Protein AF-A0A849S3U3-F1 (afdb_monomer_lite)

Foldseek 3Di:
DDDDDDDADDDPNDDDDDPPDDPPDDDDDDDDDPDPDPPVPVVVVVLVVVPVVDPPDDSVVPPPPDPPPPVVVVVPPDD

Secondary structure (DSSP, 8-state):
----------BTTBPPPPTTSPTT---------SS------HHHHHHHHHHHHSTT--GGGGS----TTSGGGTTTS--

Sequence (79 aa):
MLAIEFEATAHNHIIRIPDNIPDGVLMRVLLLVNDPVEIQNPSHDLKNLLTEVAEGLEESDFERIHNFGREQQIARMGH

Structure (mmCIF, N/CA/C/O backbone):
data_AF-A0A849S3U3-F1
#
_entry.id   AF-A0A849S3U3-F1
#
loop_
_atom_site.group_PDB
_atom_site.id
_atom_site.type_symbol
_atom_site.label_atom_id
_atom_site.label_alt_id
_atom_site.label_comp_id
_atom_site.label_asym_id
_atom_site.label_entity_id
_atom_site.label_seq_id
_atom_site.pdbx_PDB_ins_code
_atom_site.Cartn_x
_atom_site.Cartn_y
_atom_site.Cartn_z
_atom_site.occupancy
_atom_site.B_iso_or_equiv
_atom_site.auth_seq_id
_atom_site.auth_comp_id
_atom_site.auth_asym_id
_atom_site.auth_atom_id
_atom_site.pdbx_PDB_model_num
ATOM 1 N N . MET A 1 1 ? 15.966 -19.531 0.560 1.00 58.03 1 MET A N 1
ATOM 2 C CA . MET A 1 1 ? 14.984 -18.439 0.708 1.00 58.03 1 MET A CA 1
ATOM 3 C C . MET A 1 1 ? 14.540 -18.060 -0.693 1.00 58.03 1 MET A C 1
ATOM 5 O O . MET A 1 1 ? 15.406 -17.772 -1.506 1.00 58.03 1 MET A O 1
ATOM 9 N N . LEU A 1 2 ? 13.251 -18.195 -1.004 1.00 65.50 2 LEU A N 1
ATOM 10 C CA . LEU A 1 2 ? 12.685 -17.863 -2.315 1.00 65.50 2 LEU A CA 1
ATOM 11 C C . LEU A 1 2 ? 11.930 -16.543 -2.167 1.00 65.50 2 LEU A C 1
ATOM 13 O O . LEU A 1 2 ? 11.076 -16.434 -1.292 1.00 65.50 2 LEU A O 1
ATOM 17 N N . ALA A 1 3 ? 12.285 -15.555 -2.981 1.00 70.06 3 ALA A N 1
ATOM 18 C CA . ALA A 1 3 ? 11.610 -14.268 -3.051 1.00 70.06 3 ALA A CA 1
ATOM 19 C C . ALA A 1 3 ? 11.091 -14.085 -4.477 1.00 70.06 3 ALA A C 1
ATOM 21 O O . ALA A 1 3 ? 11.794 -14.402 -5.437 1.00 70.06 3 ALA A O 1
ATOM 22 N N . ILE A 1 4 ? 9.851 -13.621 -4.596 1.00 73.56 4 ILE A N 1
ATOM 23 C CA . ILE A 1 4 ? 9.243 -13.257 -5.872 1.00 73.56 4 ILE A CA 1
ATOM 24 C C . ILE A 1 4 ? 9.171 -11.737 -5.883 1.00 73.56 4 ILE A C 1
ATOM 26 O O . ILE A 1 4 ? 8.558 -11.142 -4.998 1.00 73.56 4 ILE A O 1
ATOM 30 N N . GLU A 1 5 ? 9.810 -11.128 -6.873 1.00 80.81 5 GLU A N 1
ATOM 31 C CA . GLU A 1 5 ? 9.725 -9.697 -7.133 1.00 80.81 5 GLU A CA 1
ATOM 32 C C . GLU A 1 5 ? 8.882 -9.493 -8.384 1.00 80.81 5 GLU A C 1
ATOM 34 O O . GLU A 1 5 ? 9.069 -10.176 -9.393 1.00 80.81 5 GLU A O 1
ATOM 39 N N . PHE A 1 6 ? 7.927 -8.577 -8.309 1.00 80.06 6 PHE A N 1
ATOM 40 C CA . PHE A 1 6 ? 7.131 -8.191 -9.458 1.00 80.06 6 PHE A CA 1
ATOM 41 C C . PHE A 1 6 ? 6.870 -6.692 -9.417 1.00 80.06 6 PHE A C 1
ATOM 43 O O . PHE A 1 6 ? 6.727 -6.094 -8.350 1.00 80.06 6 PHE A O 1
ATOM 50 N N . GLU A 1 7 ? 6.816 -6.099 -10.602 1.00 82.25 7 GLU A N 1
ATOM 51 C CA . GLU A 1 7 ? 6.474 -4.700 -10.799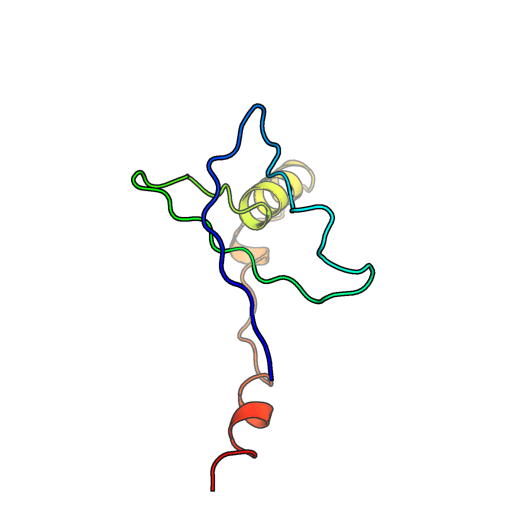 1.00 82.25 7 GLU A CA 1
ATOM 52 C C . GLU A 1 7 ? 5.025 -4.613 -11.275 1.00 82.25 7 GLU A C 1
ATOM 54 O O . GLU A 1 7 ? 4.598 -5.368 -12.152 1.00 82.25 7 GLU A O 1
ATOM 59 N N . ALA A 1 8 ? 4.251 -3.713 -10.675 1.00 83.06 8 ALA A N 1
ATOM 60 C CA . ALA A 1 8 ? 2.855 -3.512 -11.024 1.00 83.06 8 ALA A CA 1
ATOM 61 C C . ALA A 1 8 ? 2.512 -2.024 -11.005 1.00 83.06 8 ALA A C 1
ATOM 63 O O . ALA A 1 8 ? 2.831 -1.307 -10.056 1.00 83.06 8 ALA A O 1
ATOM 64 N N . THR A 1 9 ? 1.805 -1.567 -12.037 1.00 83.06 9 THR A N 1
ATOM 65 C CA . THR A 1 9 ? 1.206 -0.232 -12.053 1.00 83.06 9 THR A CA 1
ATOM 66 C C . THR A 1 9 ? -0.128 -0.278 -11.319 1.00 83.06 9 THR A C 1
ATOM 68 O O . THR A 1 9 ? -0.998 -1.088 -11.646 1.00 83.06 9 THR A O 1
ATOM 71 N N . ALA A 1 10 ? -0.304 0.595 -10.328 1.00 81.25 10 ALA A N 1
ATOM 72 C CA . ALA A 1 10 ? -1.574 0.705 -9.627 1.00 81.25 10 ALA A CA 1
ATOM 73 C C . ALA A 1 10 ? -2.675 1.190 -10.585 1.00 81.25 10 ALA A C 1
ATOM 75 O O . ALA A 1 10 ? -2.486 2.144 -11.339 1.00 81.25 10 ALA A O 1
ATOM 76 N N . HIS A 1 11 ? -3.848 0.562 -10.522 1.00 84.69 11 HIS A N 1
ATOM 77 C CA . HIS A 1 11 ? -5.040 1.002 -11.244 1.00 84.69 11 HIS A CA 1
ATOM 78 C C . HIS A 1 11 ? -6.172 1.214 -10.241 1.00 84.69 11 HIS A C 1
ATOM 80 O O . HIS A 1 11 ? -6.449 0.331 -9.432 1.00 84.69 11 HIS A O 1
ATOM 86 N N . ASN A 1 12 ? -6.805 2.392 -10.260 1.00 86.19 12 ASN A N 1
ATOM 87 C CA . ASN A 1 12 ? -7.809 2.802 -9.268 1.00 86.19 12 ASN A CA 1
ATOM 88 C C . ASN A 1 12 ? -7.340 2.620 -7.810 1.00 86.19 12 ASN A C 1
ATOM 90 O O . ASN A 1 12 ? -8.111 2.169 -6.970 1.00 86.19 12 ASN A O 1
ATOM 94 N N . HIS A 1 13 ? -6.082 2.966 -7.509 1.00 81.12 13 HIS A N 1
ATOM 95 C CA . HIS A 1 13 ? -5.470 2.822 -6.175 1.00 81.12 13 HIS A CA 1
ATOM 96 C C . HIS A 1 13 ? -5.343 1.369 -5.678 1.00 81.12 13 HIS A C 1
ATOM 98 O O . HIS A 1 13 ? -5.165 1.135 -4.486 1.00 81.12 13 HIS A O 1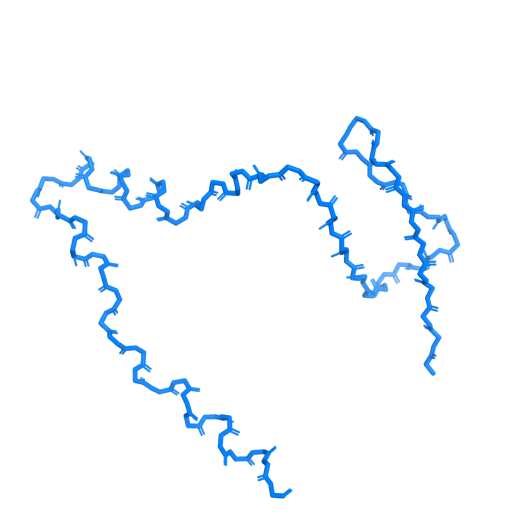
ATOM 104 N N . ILE A 1 14 ? -5.415 0.386 -6.581 1.00 82.69 14 ILE A N 1
ATOM 105 C CA . ILE A 1 14 ? -5.304 -1.037 -6.254 1.00 82.69 14 ILE A CA 1
ATOM 106 C C . ILE A 1 14 ? -4.083 -1.627 -6.962 1.00 82.69 14 ILE A C 1
ATOM 108 O O . ILE A 1 14 ? -3.923 -1.482 -8.177 1.00 82.69 14 ILE A O 1
ATOM 112 N N . ILE A 1 15 ? -3.251 -2.336 -6.196 1.00 84.56 15 ILE A N 1
ATOM 113 C CA . ILE A 1 15 ? -2.205 -3.222 -6.715 1.00 84.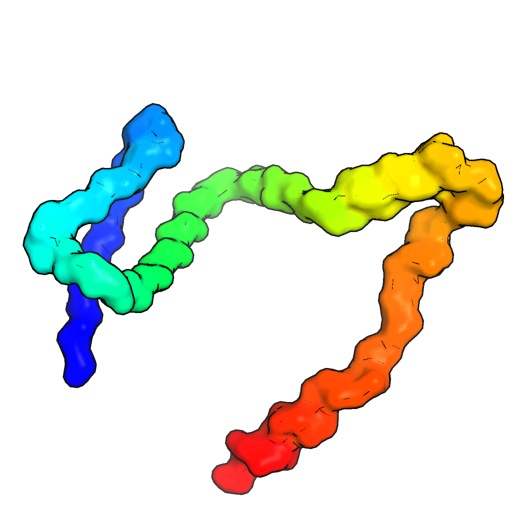56 15 ILE A CA 1
ATOM 114 C C . ILE A 1 15 ? -2.735 -4.649 -6.611 1.00 84.56 15 ILE A C 1
ATOM 116 O O . ILE A 1 15 ? -3.061 -5.120 -5.522 1.00 84.56 15 ILE A O 1
ATOM 120 N N . ARG A 1 16 ? -2.865 -5.327 -7.752 1.00 84.75 16 ARG A N 1
ATOM 121 C CA . ARG A 1 16 ? -3.329 -6.715 -7.788 1.00 84.75 16 ARG A CA 1
ATOM 122 C C . ARG A 1 16 ? -2.158 -7.646 -7.528 1.00 84.75 16 ARG A C 1
ATOM 124 O O . ARG A 1 16 ? -1.181 -7.639 -8.271 1.00 84.75 16 ARG A O 1
ATOM 131 N N . ILE A 1 17 ? -2.289 -8.437 -6.476 1.00 84.44 17 ILE A N 1
ATOM 132 C CA . ILE A 1 17 ? -1.336 -9.482 -6.129 1.00 84.44 17 ILE A CA 1
ATOM 133 C C . ILE A 1 17 ? -1.751 -10.762 -6.867 1.00 84.44 17 ILE A C 1
ATOM 135 O O . ILE A 1 17 ? -2.947 -11.048 -6.914 1.00 84.44 17 ILE A O 1
ATOM 139 N N . PRO A 1 18 ? -0.816 -11.514 -7.469 1.00 84.75 18 PRO A N 1
ATOM 140 C CA . PRO A 1 18 ? -1.139 -12.778 -8.123 1.00 84.75 18 PRO A CA 1
ATOM 141 C C . PRO A 1 18 ? -1.743 -13.819 -7.163 1.00 84.75 18 PRO A C 1
ATOM 143 O O . PRO A 1 18 ? -1.250 -14.000 -6.051 1.00 84.75 18 PRO A O 1
ATOM 146 N N . ASP A 1 19 ? -2.744 -14.571 -7.631 1.00 85.56 19 ASP A N 1
ATOM 147 C CA . ASP A 1 19 ? -3.476 -15.577 -6.832 1.00 85.56 19 ASP A CA 1
ATOM 148 C C . ASP A 1 19 ? -2.616 -16.776 -6.391 1.00 85.56 19 ASP A C 1
ATOM 150 O O . ASP A 1 19 ? -3.034 -17.599 -5.581 1.00 85.56 19 ASP A O 1
ATOM 154 N N . ASN A 1 20 ? -1.410 -16.914 -6.943 1.00 84.94 20 ASN A N 1
ATOM 155 C CA . ASN A 1 20 ? -0.475 -17.974 -6.578 1.00 84.94 20 ASN A CA 1
ATOM 156 C C . ASN A 1 20 ? 0.343 -17.652 -5.315 1.00 84.94 20 ASN A C 1
ATOM 158 O O . ASN A 1 20 ? 1.129 -18.502 -4.890 1.00 84.94 20 ASN A O 1
ATOM 162 N N . ILE A 1 21 ? 0.195 -16.456 -4.731 1.00 83.81 21 ILE A N 1
ATOM 163 C CA . ILE A 1 21 ? 0.856 -16.087 -3.478 1.00 83.81 21 ILE A CA 1
ATOM 164 C C . ILE A 1 21 ? 0.012 -16.592 -2.295 1.00 83.81 21 ILE A C 1
ATOM 166 O O . ILE A 1 21 ? -1.135 -16.175 -2.157 1.00 83.81 21 ILE A O 1
ATOM 170 N N . PRO A 1 22 ? 0.556 -17.473 -1.431 1.00 85.12 22 PRO A N 1
ATOM 171 C CA . PRO A 1 22 ? -0.168 -17.985 -0.272 1.00 85.12 22 PRO A CA 1
ATOM 172 C C . PRO A 1 22 ? -0.511 -16.903 0.757 1.00 85.12 22 PRO A C 1
ATOM 174 O O . PRO A 1 22 ? 0.218 -15.921 0.923 1.00 85.12 22 PRO A O 1
ATOM 177 N N . ASP A 1 23 ? -1.561 -17.156 1.533 1.00 84.88 23 ASP A N 1
ATOM 178 C CA . ASP A 1 23 ? -1.905 -16.331 2.688 1.00 84.88 23 ASP A CA 1
ATOM 179 C C . ASP A 1 23 ? -0.799 -16.348 3.754 1.00 84.88 23 ASP A C 1
ATOM 181 O O . ASP A 1 23 ? -0.106 -17.346 3.969 1.00 84.88 23 ASP A O 1
ATOM 185 N N . GLY A 1 24 ? -0.649 -15.225 4.461 1.00 84.00 24 GLY A N 1
ATOM 186 C CA . GLY A 1 24 ? 0.317 -15.083 5.556 1.00 84.00 24 GLY A CA 1
ATOM 187 C C . GLY A 1 24 ? 1.762 -14.819 5.117 1.00 84.00 24 GLY A C 1
ATOM 188 O O . GLY A 1 24 ? 2.656 -14.780 5.963 1.00 84.00 24 GLY A O 1
ATOM 189 N N . VAL A 1 25 ? 2.013 -14.611 3.821 1.00 84.25 25 VAL A N 1
ATOM 190 C CA . VAL A 1 25 ? 3.341 -14.248 3.307 1.00 84.25 25 VAL A CA 1
ATOM 191 C C . VAL A 1 25 ? 3.675 -12.788 3.629 1.00 84.25 25 VAL A C 1
ATOM 193 O O . VAL A 1 25 ? 2.872 -11.880 3.421 1.00 84.25 25 VAL A O 1
ATOM 196 N N . LEU A 1 26 ? 4.899 -12.555 4.112 1.00 82.62 26 LEU A N 1
ATOM 197 C CA . LEU A 1 26 ? 5.440 -11.211 4.310 1.00 82.62 26 LEU A CA 1
ATOM 198 C C . LEU A 1 26 ? 5.758 -10.564 2.959 1.00 82.62 26 LEU A C 1
ATOM 200 O O . LEU A 1 26 ? 6.536 -11.102 2.172 1.00 82.62 26 LEU A O 1
ATOM 204 N N . MET A 1 27 ? 5.196 -9.381 2.725 1.00 79.19 27 MET A N 1
ATOM 205 C CA . MET A 1 27 ? 5.373 -8.618 1.492 1.00 79.19 27 MET A CA 1
ATOM 206 C C . MET A 1 27 ? 6.141 -7.325 1.757 1.00 79.19 27 MET A C 1
ATOM 208 O O . MET A 1 27 ? 5.886 -6.626 2.737 1.00 79.19 27 MET A O 1
ATOM 212 N N . ARG A 1 28 ? 7.055 -6.982 0.847 1.00 82.88 28 ARG A N 1
ATOM 213 C CA . ARG A 1 28 ? 7.729 -5.682 0.815 1.00 82.88 28 ARG A CA 1
ATOM 214 C C . ARG A 1 28 ? 7.237 -4.903 -0.399 1.00 82.88 28 ARG A C 1
ATOM 216 O O . ARG A 1 28 ? 7.403 -5.362 -1.522 1.00 82.88 28 ARG A O 1
ATOM 223 N N . VAL A 1 29 ? 6.669 -3.724 -0.164 1.00 83.00 29 VAL A N 1
ATOM 224 C CA . VAL A 1 29 ? 6.199 -2.817 -1.219 1.00 83.00 29 VAL A CA 1
ATOM 225 C C . VAL A 1 29 ? 7.207 -1.682 -1.377 1.00 83.00 29 VAL A C 1
ATOM 227 O O . VAL A 1 29 ? 7.574 -1.041 -0.392 1.00 83.00 29 VAL A O 1
ATOM 230 N N . LEU A 1 30 ? 7.661 -1.442 -2.607 1.00 83.31 30 LEU A N 1
ATOM 231 C CA . LEU A 1 30 ? 8.504 -0.303 -2.965 1.00 83.31 30 LEU A CA 1
ATOM 232 C C . LEU A 1 30 ? 7.724 0.595 -3.926 1.00 83.31 30 LEU A C 1
ATOM 234 O O . LEU A 1 30 ? 7.336 0.158 -5.005 1.00 83.31 30 LEU A O 1
ATOM 238 N N . LEU A 1 31 ? 7.494 1.840 -3.520 1.00 79.25 31 LEU A N 1
ATOM 239 C CA . LEU A 1 31 ? 6.845 2.858 -4.340 1.00 79.25 31 LEU A CA 1
ATOM 240 C C . LEU A 1 31 ? 7.926 3.772 -4.909 1.00 79.25 31 LEU A C 1
ATOM 242 O O . LEU A 1 31 ? 8.665 4.402 -4.154 1.00 79.25 31 LEU A O 1
ATOM 246 N N . LEU A 1 32 ? 8.019 3.822 -6.234 1.00 74.62 32 LEU A N 1
ATOM 247 C CA . LEU A 1 32 ? 8.896 4.741 -6.949 1.00 74.62 32 LEU A CA 1
ATOM 248 C C . LEU A 1 32 ? 8.026 5.857 -7.514 1.00 74.62 32 LEU A C 1
ATOM 250 O O . LEU A 1 32 ? 7.088 5.583 -8.263 1.00 74.62 32 LEU A O 1
ATOM 254 N N . VAL A 1 33 ? 8.311 7.101 -7.136 1.00 74.31 33 VAL A N 1
ATOM 255 C CA . VAL A 1 33 ? 7.583 8.264 -7.646 1.00 74.31 33 VAL A CA 1
ATOM 256 C C . VAL A 1 33 ? 8.575 9.243 -8.248 1.00 74.31 33 VAL A C 1
ATOM 258 O O . VAL A 1 33 ? 9.596 9.549 -7.636 1.00 74.31 33 VAL A O 1
ATOM 261 N N . ASN A 1 34 ? 8.295 9.662 -9.483 1.00 67.31 34 ASN A N 1
ATOM 262 C CA . ASN A 1 34 ? 9.194 10.506 -10.272 1.00 67.31 34 ASN A CA 1
ATOM 263 C C . ASN A 1 34 ? 9.114 11.984 -9.869 1.00 67.31 34 ASN A C 1
ATOM 265 O O . ASN A 1 34 ? 10.095 12.706 -10.014 1.00 67.31 34 ASN A O 1
ATOM 269 N N . ASP A 1 35 ? 7.969 12.401 -9.332 1.00 71.19 35 ASP A N 1
ATOM 270 C CA . ASP A 1 35 ? 7.756 13.730 -8.771 1.00 71.19 35 ASP A CA 1
ATOM 271 C C . ASP A 1 35 ? 7.836 13.657 -7.241 1.00 71.19 35 ASP A C 1
ATOM 273 O O . ASP A 1 35 ? 7.506 12.613 -6.663 1.00 71.19 35 ASP A O 1
ATOM 277 N N . PRO A 1 36 ? 8.254 14.733 -6.551 1.00 58.62 36 PRO A N 1
ATOM 278 C CA . PRO A 1 36 ? 8.153 14.785 -5.104 1.00 58.62 36 PRO A CA 1
ATOM 279 C C . PRO A 1 36 ? 6.675 14.676 -4.731 1.00 58.62 36 PRO A C 1
ATOM 281 O O . PRO A 1 36 ? 5.920 15.642 -4.811 1.00 58.62 36 PRO A O 1
ATOM 284 N N . VAL A 1 37 ? 6.245 13.482 -4.324 1.00 54.97 37 VAL A N 1
ATOM 285 C CA . VAL A 1 37 ? 5.019 13.359 -3.546 1.00 54.97 37 VAL A CA 1
ATOM 286 C C . VAL A 1 37 ? 5.306 14.137 -2.282 1.00 54.97 37 VAL A C 1
ATOM 288 O O . VAL A 1 37 ? 6.200 13.767 -1.518 1.00 54.97 37 VAL A O 1
ATOM 291 N N . GLU A 1 38 ? 4.568 15.220 -2.064 1.00 56.75 38 GLU A N 1
ATOM 292 C CA . GLU A 1 38 ? 4.381 15.732 -0.719 1.00 56.75 38 GLU A CA 1
ATOM 293 C C . GLU A 1 38 ? 3.720 14.601 0.065 1.00 56.75 38 GLU A C 1
ATOM 295 O O . GLU A 1 38 ? 2.499 14.456 0.105 1.00 56.75 38 GLU A O 1
ATOM 300 N N . ILE A 1 39 ? 4.543 13.716 0.632 1.00 53.97 39 ILE A N 1
ATOM 301 C CA . ILE A 1 39 ? 4.124 12.826 1.698 1.00 53.97 39 ILE A CA 1
ATOM 302 C C . ILE A 1 39 ? 3.812 13.800 2.821 1.00 53.97 39 ILE A C 1
ATOM 304 O O . ILE A 1 39 ? 4.712 14.205 3.556 1.00 53.97 39 ILE A O 1
ATOM 308 N N . GLN A 1 40 ? 2.564 14.269 2.867 1.00 50.97 40 GLN A N 1
ATOM 309 C CA . GLN A 1 40 ? 2.076 15.108 3.945 1.00 50.97 40 GLN A CA 1
ATOM 310 C C . GLN A 1 40 ? 2.402 14.344 5.216 1.00 50.97 40 GLN A C 1
ATOM 312 O O . GLN A 1 40 ? 1.849 13.274 5.458 1.00 50.97 40 GLN A O 1
ATOM 317 N N . ASN A 1 41 ? 3.405 14.817 5.952 1.00 50.81 41 ASN A N 1
ATOM 318 C CA . ASN A 1 41 ? 3.826 14.194 7.188 1.00 50.81 41 ASN A CA 1
ATOM 319 C C . ASN A 1 41 ? 2.619 14.312 8.123 1.00 50.81 41 ASN A C 1
ATOM 321 O O . ASN A 1 41 ? 2.362 15.419 8.600 1.00 50.81 41 ASN A O 1
ATOM 325 N N . PRO A 1 42 ? 1.891 13.224 8.439 1.00 54.91 42 PRO A N 1
ATOM 326 C CA . PRO A 1 42 ? 0.708 13.328 9.296 1.00 54.91 42 PRO A CA 1
ATOM 327 C C . PRO A 1 42 ? 1.085 13.835 10.698 1.00 54.91 42 PRO A C 1
ATOM 329 O O . PRO A 1 42 ? 0.251 14.333 11.445 1.00 54.91 42 PRO A O 1
ATOM 332 N N . SER A 1 43 ? 2.375 13.748 11.048 1.00 56.78 43 SER A N 1
ATOM 333 C CA . SER A 1 43 ? 2.935 14.343 12.257 1.00 56.78 43 SER A CA 1
ATOM 334 C C . SER A 1 43 ? 2.920 15.873 12.268 1.00 56.78 43 SER A C 1
ATOM 336 O O . SER A 1 43 ? 2.848 16.421 13.362 1.00 56.78 43 SER A O 1
ATOM 338 N N . HIS A 1 44 ? 3.065 16.557 11.129 1.00 58.22 44 HIS A N 1
ATOM 339 C CA . HIS A 1 44 ? 2.996 18.024 11.100 1.00 58.22 44 HIS A CA 1
ATOM 340 C C . HIS A 1 44 ? 1.547 18.487 11.224 1.00 58.22 44 HIS A C 1
ATOM 342 O O . HIS A 1 44 ? 1.255 19.394 11.995 1.00 58.22 44 HIS A O 1
ATOM 348 N N . ASP A 1 45 ? 0.639 17.777 10.560 1.00 66.25 45 ASP A N 1
ATOM 349 C CA . ASP A 1 45 ? -0.790 18.082 10.578 1.00 66.25 45 ASP A CA 1
ATOM 350 C C . ASP A 1 45 ? -1.396 17.937 11.985 1.00 66.25 45 ASP A C 1
ATOM 352 O O . ASP A 1 45 ? -2.144 18.793 12.449 1.00 66.25 45 ASP A O 1
ATOM 356 N N . LEU A 1 46 ? -0.990 16.900 12.731 1.00 70.19 46 LEU A N 1
ATOM 357 C CA . LEU A 1 46 ? -1.435 16.708 14.114 1.00 70.19 46 LEU A CA 1
ATOM 358 C C . LEU A 1 46 ? -0.885 17.774 15.073 1.00 70.19 46 LEU A C 1
ATOM 360 O O . LEU A 1 46 ? -1.608 18.203 15.968 1.00 70.19 46 LEU A O 1
ATOM 364 N N . LYS A 1 47 ? 0.382 18.184 14.922 1.00 71.44 47 LYS A N 1
ATOM 365 C CA . LYS A 1 47 ? 0.969 19.234 15.772 1.00 71.44 47 LYS A CA 1
ATOM 366 C C . LYS A 1 47 ? 0.233 20.555 15.579 1.00 71.44 47 LYS A C 1
ATOM 368 O O . LYS A 1 47 ? -0.183 21.152 16.564 1.00 71.44 47 LYS A O 1
ATOM 373 N N . ASN A 1 48 ? -0.014 20.930 14.326 1.00 71.88 48 ASN A N 1
ATOM 374 C CA . ASN A 1 48 ? -0.761 22.137 13.986 1.00 71.88 48 ASN A CA 1
ATOM 375 C C . ASN A 1 48 ? -2.177 22.098 14.572 1.00 71.88 48 ASN A C 1
ATOM 377 O O . ASN A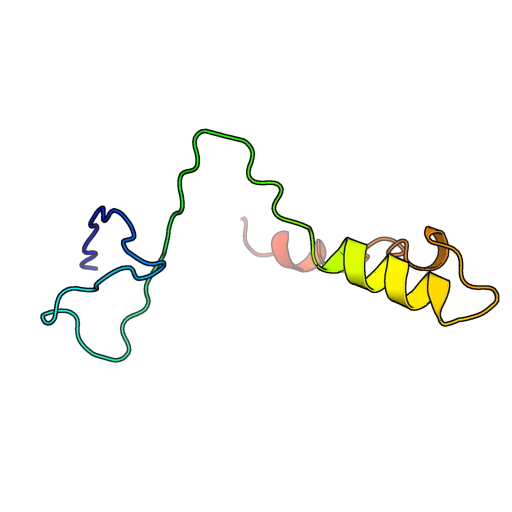 1 48 ? -2.592 23.040 15.238 1.00 71.88 48 ASN A O 1
ATOM 381 N N . LEU A 1 49 ? -2.878 20.969 14.423 1.00 74.12 49 LEU A N 1
ATOM 382 C CA . LEU A 1 49 ? -4.210 20.794 14.998 1.00 74.12 49 LEU A CA 1
ATOM 383 C C . LEU A 1 49 ? -4.214 20.929 16.531 1.00 74.12 49 LEU A C 1
ATOM 385 O O . LEU A 1 49 ? -5.123 21.529 17.100 1.00 74.12 49 LEU A O 1
ATOM 389 N N . LEU A 1 50 ? -3.215 20.371 17.221 1.00 74.81 50 LEU A N 1
ATOM 390 C CA . LEU A 1 50 ? -3.119 20.456 18.682 1.00 74.81 50 LEU A CA 1
ATOM 391 C C . LEU A 1 50 ? -2.796 21.876 19.162 1.00 74.81 50 LEU A C 1
ATOM 393 O O . LEU A 1 50 ? -3.368 22.308 20.161 1.00 74.81 50 LEU A O 1
ATOM 397 N N . THR A 1 51 ? -1.935 22.600 18.445 1.00 77.69 51 THR A N 1
ATOM 398 C CA . THR A 1 51 ? -1.643 24.020 18.692 1.00 77.69 51 THR A CA 1
ATOM 399 C C . THR A 1 51 ? -2.875 24.902 18.490 1.00 77.69 51 THR A C 1
ATOM 401 O O . THR A 1 51 ? -3.106 25.818 19.271 1.00 77.69 51 THR A O 1
ATOM 404 N N . GLU A 1 52 ? -3.706 24.619 17.486 1.00 74.62 52 GLU A N 1
ATOM 405 C CA . GLU A 1 52 ? -4.929 25.393 17.236 1.00 74.62 52 GLU A CA 1
ATOM 406 C C . GLU A 1 52 ? -6.025 25.154 18.286 1.00 74.62 52 GLU A C 1
ATOM 408 O O . GLU A 1 52 ? -6.810 26.056 18.578 1.00 74.62 52 GLU A O 1
ATOM 413 N N . VAL A 1 53 ? -6.102 23.949 18.860 1.00 79.00 53 VAL A N 1
ATOM 414 C CA . VAL A 1 53 ? -7.155 23.577 19.823 1.00 79.00 53 VAL A CA 1
ATOM 415 C C . VAL A 1 53 ? -6.799 23.959 21.263 1.00 79.00 53 VAL A C 1
ATOM 417 O O . VAL A 1 53 ? -7.695 24.231 22.064 1.00 79.00 53 VAL A O 1
ATOM 420 N N . ALA A 1 54 ? -5.515 23.963 21.618 1.00 74.94 54 ALA A N 1
ATOM 421 C CA . ALA A 1 54 ? -5.061 24.249 22.973 1.00 74.94 54 ALA A CA 1
ATOM 422 C C . ALA A 1 54 ? -4.472 25.663 23.071 1.00 74.94 54 ALA A C 1
ATOM 424 O O . ALA A 1 54 ? -3.385 25.933 22.566 1.00 74.94 54 ALA A O 1
ATOM 425 N N . GLU A 1 55 ? -5.164 26.559 23.779 1.00 73.56 55 GLU A N 1
ATOM 426 C CA . GLU A 1 55 ? -4.628 27.890 24.079 1.00 73.56 55 GLU A CA 1
ATOM 427 C C . GLU A 1 55 ? -3.305 27.779 24.858 1.00 73.56 55 GLU A C 1
ATOM 429 O O . GLU A 1 55 ? -3.256 27.204 25.947 1.00 73.56 55 GLU A O 1
ATOM 434 N N . GLY A 1 56 ? -2.238 28.361 24.304 1.00 74.69 56 GLY A N 1
ATOM 435 C CA . GLY A 1 56 ? -0.931 28.463 24.959 1.00 74.69 56 GLY A CA 1
ATOM 436 C C . GLY A 1 56 ? 0.062 27.336 24.662 1.00 74.69 56 GLY A C 1
ATOM 437 O O . GLY A 1 56 ? 1.079 27.278 25.347 1.00 74.69 56 GLY A O 1
ATOM 438 N N . LEU A 1 57 ? -0.205 26.466 23.680 1.00 78.88 57 LEU A N 1
ATOM 439 C CA . LEU A 1 57 ? 0.810 25.563 23.123 1.00 78.88 57 LEU A CA 1
ATOM 440 C C . LEU A 1 57 ? 1.435 26.168 21.863 1.00 78.88 57 LEU A C 1
ATOM 442 O O . LEU A 1 57 ? 0.720 26.617 20.973 1.00 78.88 57 LEU A O 1
ATOM 446 N N . GLU A 1 58 ? 2.758 26.124 21.753 1.00 76.75 58 GLU A N 1
ATOM 447 C CA . GLU A 1 58 ? 3.511 26.533 20.564 1.00 76.75 58 GLU A CA 1
ATOM 448 C C . GLU A 1 58 ? 4.154 25.313 19.880 1.00 76.75 58 GLU A C 1
ATOM 450 O O . GLU A 1 58 ? 4.341 24.258 20.486 1.00 76.75 58 GLU A O 1
ATOM 455 N N . GLU A 1 59 ? 4.508 25.419 18.594 1.00 69.88 59 GLU A N 1
ATOM 456 C CA . GLU A 1 59 ? 5.088 24.290 17.840 1.00 69.88 59 GLU A CA 1
ATOM 457 C C . GLU A 1 59 ? 6.386 23.756 18.487 1.00 69.88 59 GLU A C 1
ATOM 459 O O . GLU A 1 59 ? 6.650 22.547 18.465 1.00 69.88 59 GLU A O 1
ATOM 464 N N . SER A 1 60 ? 7.149 24.642 19.138 1.00 72.25 60 SER A N 1
ATOM 465 C CA . SER A 1 60 ? 8.358 24.313 19.902 1.00 72.25 60 SER A CA 1
ATOM 466 C C . SER A 1 60 ? 8.103 23.366 21.074 1.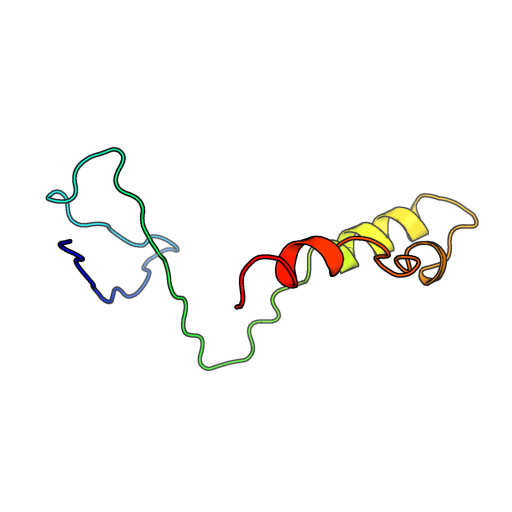00 72.25 60 SER A C 1
ATOM 468 O O . SER A 1 60 ? 8.990 22.595 21.435 1.00 72.25 60 SER A O 1
ATOM 470 N N . ASP A 1 61 ? 6.894 23.353 21.639 1.00 75.69 61 ASP A N 1
ATOM 471 C CA . ASP A 1 61 ? 6.541 22.449 22.741 1.00 75.69 61 ASP A CA 1
ATOM 472 C C . ASP A 1 61 ? 6.481 20.983 22.286 1.00 75.69 61 ASP A C 1
ATOM 474 O O . ASP A 1 61 ? 6.587 20.054 23.091 1.00 75.69 61 ASP A O 1
ATOM 478 N N . PHE A 1 62 ? 6.358 20.757 20.976 1.00 74.12 62 PHE A N 1
ATOM 479 C CA . PHE A 1 62 ? 6.375 19.435 20.359 1.00 74.12 62 PHE A CA 1
ATOM 480 C C . PHE A 1 62 ? 7.748 19.062 19.789 1.00 74.12 62 PHE A C 1
ATOM 482 O O . PHE A 1 62 ? 7.868 18.040 19.091 1.00 74.12 62 PHE A O 1
ATOM 489 N N . GLU A 1 63 ? 8.785 19.868 20.025 1.00 75.38 63 GLU A N 1
ATOM 490 C CA . GLU A 1 63 ? 10.152 19.460 19.737 1.00 75.38 63 GLU A CA 1
ATOM 491 C C . GLU A 1 63 ? 10.540 18.315 20.670 1.00 75.38 63 GLU A C 1
ATOM 493 O O . GLU A 1 63 ? 10.470 18.379 21.898 1.00 75.38 63 GLU A O 1
ATOM 498 N N . ARG A 1 64 ? 10.922 17.194 20.062 1.00 68.94 64 ARG A N 1
ATOM 499 C CA . ARG A 1 64 ? 11.283 15.994 20.803 1.00 68.94 64 ARG A CA 1
ATOM 500 C C . ARG A 1 64 ? 12.605 16.269 21.513 1.00 68.94 64 ARG A C 1
ATOM 502 O O . ARG A 1 64 ? 13.652 16.232 20.870 1.00 68.94 64 ARG A O 1
ATOM 509 N N . ILE A 1 65 ? 12.562 16.515 22.824 1.00 64.00 65 ILE A N 1
ATOM 510 C CA . ILE A 1 65 ? 13.764 16.578 23.664 1.00 64.00 65 ILE A CA 1
ATOM 511 C C . ILE A 1 65 ? 14.573 15.308 23.371 1.00 64.00 65 ILE A C 1
ATOM 513 O O . ILE A 1 65 ? 14.044 14.202 23.489 1.00 64.00 65 ILE A O 1
ATOM 517 N N . HIS A 1 66 ? 15.796 15.507 22.869 1.00 55.09 66 HIS A N 1
ATOM 518 C CA . HIS A 1 66 ? 16.736 14.510 22.350 1.00 55.09 66 HIS A CA 1
ATOM 519 C 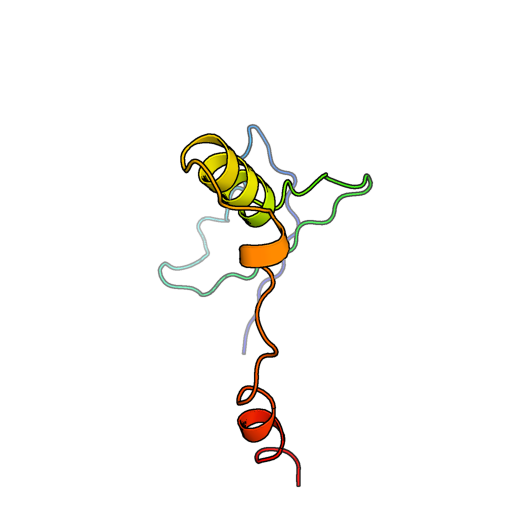C . HIS A 1 66 ? 16.468 13.066 22.805 1.00 55.09 66 HIS A C 1
ATOM 521 O O . HIS A 1 66 ? 16.418 12.782 24.000 1.00 55.09 66 HIS A O 1
ATOM 527 N N . ASN A 1 67 ? 16.384 12.138 21.842 1.00 52.53 67 ASN A N 1
ATOM 528 C CA . ASN A 1 67 ? 16.270 10.693 22.075 1.00 52.53 67 ASN A CA 1
ATOM 529 C C . ASN A 1 67 ? 17.514 10.127 22.799 1.00 52.53 67 ASN A C 1
ATOM 531 O O . ASN A 1 67 ? 18.305 9.393 22.207 1.00 52.53 67 ASN A O 1
ATOM 535 N N . PHE A 1 68 ? 17.696 10.413 24.084 1.00 50.16 68 PHE A N 1
ATOM 536 C CA . PHE A 1 68 ? 18.649 9.681 24.905 1.00 50.16 68 PHE A CA 1
ATOM 537 C C . PHE A 1 68 ? 18.122 8.256 25.105 1.00 50.16 68 PHE A C 1
ATOM 539 O O . PHE A 1 68 ? 17.086 8.045 25.728 1.00 50.16 68 PHE A O 1
ATOM 546 N N . GLY A 1 69 ? 18.831 7.272 24.541 1.00 57.66 69 GLY A N 1
ATOM 547 C CA . GLY A 1 69 ? 18.587 5.848 24.805 1.00 57.66 69 GLY A CA 1
ATOM 548 C C . GLY A 1 69 ? 18.374 4.948 23.586 1.00 57.66 69 GLY A C 1
ATOM 549 O O . GLY A 1 69 ? 18.407 3.733 23.748 1.00 57.66 69 GLY A O 1
ATOM 550 N N . ARG A 1 70 ? 18.226 5.481 22.361 1.00 55.66 70 ARG A N 1
ATOM 551 C CA . ARG A 1 70 ? 18.143 4.632 21.148 1.00 55.66 70 ARG A CA 1
ATOM 552 C C . ARG A 1 70 ? 19.501 4.194 20.589 1.00 55.66 70 ARG A C 1
ATOM 554 O O . ARG A 1 70 ? 19.565 3.190 19.889 1.00 55.66 70 ARG A O 1
ATOM 561 N N . GLU A 1 71 ? 20.584 4.889 20.929 1.00 56.12 71 GLU A N 1
ATOM 562 C CA . GLU A 1 71 ? 21.931 4.572 20.422 1.00 56.12 71 GLU A CA 1
ATOM 563 C C . GLU A 1 71 ? 22.613 3.413 21.171 1.00 56.12 71 GLU A C 1
ATOM 565 O O . GLU A 1 71 ? 23.447 2.709 20.603 1.00 56.12 71 GLU A O 1
ATOM 570 N N . GLN A 1 72 ? 22.216 3.125 22.416 1.00 54.56 72 GLN A N 1
ATOM 571 C CA . GLN A 1 72 ? 22.843 2.052 23.206 1.00 54.56 72 GLN A CA 1
ATOM 572 C C . GLN A 1 72 ? 22.433 0.634 22.774 1.00 54.56 72 GLN A C 1
ATOM 574 O O . GLN A 1 72 ? 23.068 -0.336 23.187 1.00 54.56 72 GLN A O 1
ATOM 579 N N . GLN A 1 73 ? 21.412 0.487 21.922 1.00 53.69 73 GLN A N 1
ATOM 580 C CA . GLN A 1 73 ? 21.008 -0.820 21.393 1.00 53.69 73 GLN A CA 1
ATOM 581 C C . GLN A 1 73 ? 21.742 -1.211 20.100 1.00 53.69 73 GLN A C 1
ATOM 583 O O . GLN A 1 73 ? 21.843 -2.400 19.809 1.00 53.69 73 GLN A O 1
ATOM 588 N N . ILE A 1 74 ? 22.296 -0.247 19.355 1.00 54.09 74 ILE A N 1
ATOM 589 C CA . ILE A 1 74 ? 22.992 -0.513 18.082 1.00 54.09 74 ILE A CA 1
ATOM 590 C C . ILE A 1 74 ? 24.473 -0.865 18.326 1.00 54.09 74 ILE A C 1
ATOM 592 O O . ILE A 1 74 ? 25.033 -1.702 17.625 1.00 54.09 74 ILE A O 1
ATOM 596 N N . ALA A 1 75 ? 25.092 -0.333 19.385 1.00 50.75 75 ALA A N 1
ATOM 597 C CA . ALA A 1 75 ? 26.507 -0.563 19.707 1.00 50.75 75 ALA A CA 1
ATOM 598 C C . ALA A 1 75 ? 26.836 -1.947 20.322 1.00 50.75 75 ALA A C 1
ATOM 600 O O . ALA A 1 75 ? 27.996 -2.221 20.616 1.00 50.75 75 ALA A O 1
ATOM 601 N N . ARG A 1 76 ? 25.847 -2.832 20.535 1.00 52.31 76 ARG A N 1
ATOM 602 C CA . ARG A 1 76 ? 26.066 -4.192 21.080 1.00 52.31 76 ARG A CA 1
ATOM 603 C C . ARG A 1 76 ? 26.008 -5.323 20.044 1.00 52.31 76 ARG A C 1
ATOM 605 O O . ARG A 1 76 ? 26.162 -6.477 20.428 1.00 52.31 76 ARG A O 1
ATOM 612 N N . MET A 1 77 ? 25.818 -5.024 18.756 1.00 54.38 77 MET A N 1
ATOM 613 C CA . MET A 1 77 ? 25.761 -6.035 17.682 1.00 54.38 77 MET A CA 1
ATOM 614 C C . MET A 1 77 ? 26.715 -5.735 16.515 1.00 54.38 77 MET A C 1
ATOM 616 O O . MET A 1 77 ? 26.347 -5.876 15.354 1.00 54.38 77 MET A O 1
ATOM 620 N N . GLY A 1 78 ? 27.948 -5.323 16.809 1.00 49.84 78 GLY A N 1
ATOM 621 C CA . GLY A 1 78 ? 28.972 -5.105 15.784 1.00 49.84 78 GLY A CA 1
ATOM 622 C C . GLY A 1 78 ? 30.379 -5.246 16.346 1.00 49.84 78 GLY A C 1
ATOM 623 O O . GLY A 1 78 ? 31.083 -4.249 16.475 1.00 49.84 78 GLY A O 1
ATOM 624 N N . HIS A 1 79 ? 30.728 -6.471 16.741 1.00 41.22 79 HIS A N 1
ATOM 625 C CA . HIS A 1 79 ? 32.112 -6.932 16.872 1.00 41.22 79 HIS A CA 1
ATOM 626 C C . HIS A 1 79 ? 32.582 -7.491 15.531 1.00 41.22 79 HIS A C 1
ATOM 628 O O . HIS A 1 79 ? 31.744 -8.135 14.858 1.00 41.22 79 HIS A O 1
#

Radius of gyration: 20.84 Å; chains: 1; bounding box: 40×47×37 Å

pLDDT: mean 70.56, std 12.31, range [41.22, 86.19]